Protein AF-A0A928Z0F0-F1 (afdb_monomer_lite)

Sequence (118 aa):
ILERRQQKDSLDQELSTLRRELEPDAETEAYSEWKIFLSQLQQPEFEALNAIAHQSNPNATLKQIAEANLTMPELLIDSINEHAIETLGDFVIDPTPGKAPSIAPEYLEAVKQLLEQS

pLDDT: mean 81.84, std 12.36, range [52.47, 93.81]

Radius of gyration: 21.51 Å; chains: 1; bounding box: 60×24×55 Å

Structure (mmCIF, N/CA/C/O backbone):
data_AF-A0A928Z0F0-F1
#
_entry.id   AF-A0A928Z0F0-F1
#
loop_
_atom_site.group_PDB
_atom_site.id
_atom_site.type_symbol
_atom_site.label_atom_id
_atom_site.label_alt_id
_atom_site.label_comp_id
_atom_site.label_asym_id
_atom_site.label_entity_id
_atom_site.label_seq_id
_atom_site.pdbx_PDB_ins_code
_atom_site.Cartn_x
_atom_site.Cartn_y
_atom_site.Cartn_z
_atom_site.occupancy
_atom_site.B_iso_or_equiv
_atom_site.auth_seq_id
_atom_site.auth_comp_id
_atom_site.auth_asym_id
_atom_site.auth_atom_id
_atom_site.pdbx_PDB_model_num
ATOM 1 N N . ILE A 1 1 ? 42.762 4.513 -43.132 1.00 59.28 1 ILE A N 1
ATOM 2 C CA . ILE A 1 1 ? 42.240 3.323 -42.396 1.00 59.28 1 ILE A CA 1
ATOM 3 C C . ILE A 1 1 ? 42.378 3.504 -40.875 1.00 59.28 1 ILE A C 1
ATOM 5 O O . ILE A 1 1 ? 41.512 3.032 -40.151 1.00 59.28 1 ILE A O 1
ATOM 9 N N . LEU A 1 2 ? 43.408 4.218 -40.391 1.00 56.31 2 LEU A N 1
ATOM 10 C CA . LEU A 1 2 ? 43.685 4.420 -38.961 1.00 56.31 2 LEU A CA 1
ATOM 11 C C . LEU A 1 2 ? 42.762 5.457 -38.277 1.00 56.31 2 LEU A C 1
ATOM 13 O O . LEU A 1 2 ? 42.211 5.159 -37.224 1.00 56.31 2 LEU A O 1
ATOM 17 N N . GLU A 1 3 ? 42.482 6.599 -38.920 1.00 60.09 3 GLU A N 1
ATOM 18 C CA . GLU A 1 3 ? 41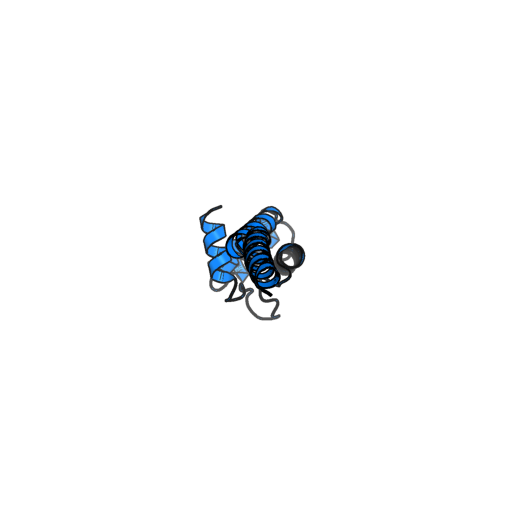.603 7.658 -38.367 1.00 60.09 3 GLU A CA 1
ATOM 19 C C . GLU A 1 3 ? 40.170 7.188 -38.072 1.00 60.09 3 GLU A C 1
ATOM 21 O O . GLU A 1 3 ? 39.615 7.508 -37.026 1.00 60.09 3 GLU A O 1
ATOM 26 N N . ARG A 1 4 ? 39.580 6.344 -38.933 1.00 60.38 4 ARG A N 1
ATOM 27 C CA . ARG A 1 4 ? 38.219 5.816 -38.709 1.00 60.38 4 ARG A CA 1
ATOM 28 C C . ARG A 1 4 ? 38.114 4.894 -37.488 1.00 60.38 4 ARG A C 1
ATOM 30 O O . ARG A 1 4 ? 37.015 4.722 -36.975 1.00 60.38 4 ARG A O 1
ATOM 37 N N . ARG A 1 5 ? 39.218 4.278 -37.035 1.00 60.12 5 ARG A N 1
ATOM 38 C CA . ARG A 1 5 ? 39.211 3.464 -35.805 1.00 60.12 5 ARG A CA 1
ATOM 39 C C . ARG A 1 5 ? 39.266 4.337 -34.558 1.00 60.12 5 ARG A C 1
ATOM 41 O O . ARG A 1 5 ? 38.509 4.072 -33.639 1.00 60.12 5 ARG A O 1
ATOM 48 N N . GLN A 1 6 ? 40.099 5.380 -34.558 1.00 62.62 6 GLN A N 1
ATOM 49 C CA . GLN A 1 6 ? 40.188 6.314 -33.430 1.00 62.62 6 GLN A CA 1
ATOM 50 C C . GLN A 1 6 ? 38.876 7.070 -33.214 1.00 62.62 6 GLN A C 1
ATOM 52 O O . GLN A 1 6 ? 38.433 7.220 -32.083 1.00 62.62 6 GLN A O 1
ATOM 57 N N . GLN A 1 7 ? 38.208 7.469 -34.299 1.00 65.38 7 GLN A N 1
ATOM 58 C CA . GLN A 1 7 ? 36.912 8.137 -34.198 1.00 65.38 7 GLN A CA 1
ATOM 59 C C . GLN A 1 7 ? 35.815 7.223 -33.637 1.00 65.38 7 GLN A C 1
ATOM 61 O O . GLN A 1 7 ? 34.954 7.686 -32.898 1.00 65.38 7 GLN A O 1
ATOM 66 N N . LYS A 1 8 ? 35.849 5.928 -33.976 1.00 65.25 8 LYS A N 1
ATOM 67 C CA . LYS A 1 8 ? 34.884 4.943 -33.474 1.00 65.25 8 LYS A CA 1
ATOM 68 C C . LYS A 1 8 ? 35.073 4.676 -31.978 1.00 65.25 8 LYS A C 1
ATOM 70 O O . LYS A 1 8 ? 34.081 4.538 -31.282 1.00 65.25 8 LYS A O 1
ATOM 75 N N . ASP A 1 9 ? 36.319 4.640 -31.512 1.00 68.19 9 ASP A N 1
ATOM 76 C CA . ASP A 1 9 ? 36.675 4.445 -30.099 1.00 68.19 9 ASP A CA 1
ATOM 77 C C . ASP A 1 9 ? 36.231 5.640 -29.234 1.00 68.19 9 ASP A C 1
ATOM 79 O O . ASP A 1 9 ? 35.586 5.466 -28.205 1.00 68.19 9 ASP A O 1
ATOM 83 N N . SER A 1 10 ? 36.449 6.868 -29.727 1.00 74.44 10 SER A N 1
ATOM 84 C CA . SER A 1 10 ? 35.955 8.092 -29.078 1.00 74.44 10 SER A CA 1
ATOM 85 C C . SER A 1 10 ? 34.429 8.141 -28.996 1.00 74.44 10 SER A C 1
ATOM 87 O O . SER A 1 10 ? 33.887 8.493 -27.952 1.00 74.44 10 SER A O 1
ATOM 89 N N . LEU A 1 11 ? 33.735 7.768 -30.078 1.00 71.56 11 LEU A N 1
ATOM 90 C CA . LEU A 1 11 ? 32.271 7.770 -30.096 1.00 71.56 11 LEU A CA 1
ATOM 91 C C . LEU A 1 11 ? 31.690 6.722 -29.143 1.00 71.56 11 LEU A C 1
ATOM 93 O O . LEU A 1 11 ? 30.676 6.981 -28.508 1.00 71.56 11 LEU A O 1
ATOM 97 N N . ASP A 1 12 ? 32.320 5.550 -29.057 1.00 73.94 12 ASP A N 1
ATOM 98 C CA . ASP A 1 12 ? 31.916 4.467 -28.156 1.00 73.94 12 ASP A CA 1
ATOM 99 C C . ASP A 1 12 ? 32.070 4.886 -26.686 1.00 73.94 12 ASP A C 1
ATOM 101 O O . ASP A 1 12 ? 31.184 4.646 -25.863 1.00 73.94 12 ASP A O 1
ATOM 105 N N . GLN A 1 13 ? 33.141 5.618 -26.372 1.00 70.88 13 GLN A N 1
ATOM 106 C CA . GLN A 1 13 ? 33.377 6.164 -25.040 1.00 70.88 13 GLN A CA 1
ATOM 107 C C . GLN A 1 13 ? 32.404 7.305 -24.684 1.00 70.88 13 GLN A C 1
ATOM 109 O O . GLN A 1 13 ? 31.901 7.349 -23.558 1.00 70.88 13 GLN A O 1
ATOM 114 N N . GLU A 1 14 ? 32.084 8.193 -25.631 1.00 75.88 14 GLU A N 1
ATOM 115 C CA . GLU A 1 14 ? 31.041 9.218 -25.453 1.00 75.88 14 GLU A CA 1
ATOM 116 C C . GLU A 1 14 ? 29.654 8.588 -25.275 1.00 75.88 14 GLU A C 1
ATOM 118 O O . GLU A 1 14 ? 28.951 8.939 -24.332 1.00 75.88 14 GLU A O 1
ATOM 123 N N . LEU A 1 15 ? 29.286 7.595 -26.094 1.00 71.69 15 LEU A N 1
ATOM 124 C CA . LEU A 1 15 ? 28.030 6.841 -25.961 1.00 71.69 15 LEU A CA 1
ATOM 125 C C . LEU A 1 15 ? 27.925 6.117 -24.616 1.00 71.69 15 LEU A C 1
ATOM 127 O O . LEU A 1 15 ? 26.854 6.101 -24.014 1.00 71.69 15 LEU A O 1
ATOM 131 N N . SER A 1 16 ? 29.026 5.545 -24.128 1.00 67.94 16 SER A N 1
ATOM 132 C CA . SER A 1 16 ? 29.082 4.869 -22.826 1.00 67.94 16 SER A CA 1
ATOM 133 C C . SER A 1 16 ? 28.902 5.838 -21.657 1.00 67.94 16 SER A C 1
ATOM 135 O O . SER A 1 16 ? 28.267 5.496 -20.659 1.00 67.94 16 SER A O 1
ATOM 137 N N . THR A 1 17 ? 29.451 7.047 -21.782 1.00 70.69 17 THR A N 1
ATOM 138 C CA . THR A 1 17 ? 29.328 8.106 -20.770 1.00 70.69 17 THR A CA 1
ATOM 139 C C . THR A 1 17 ? 27.913 8.676 -20.766 1.00 70.69 17 THR A C 1
ATOM 141 O O . THR A 1 17 ? 27.287 8.741 -19.713 1.00 70.69 17 THR A O 1
ATOM 144 N N . LEU A 1 18 ? 27.359 8.956 -21.949 1.00 65.62 18 LEU A N 1
ATOM 145 C CA . LEU A 1 18 ? 25.996 9.460 -22.097 1.00 65.62 18 LEU A CA 1
ATOM 146 C C . LEU A 1 18 ? 24.958 8.441 -21.617 1.00 65.62 18 LEU A C 1
ATOM 148 O O . LEU A 1 18 ? 23.987 8.812 -20.971 1.00 65.62 18 LEU A O 1
ATOM 152 N N . ARG A 1 19 ? 25.180 7.146 -21.876 1.00 63.50 19 ARG A N 1
ATOM 153 C CA . ARG A 1 19 ? 24.324 6.072 -21.358 1.00 63.50 19 ARG A CA 1
ATOM 154 C C . ARG A 1 19 ? 24.306 6.055 -19.828 1.00 63.50 19 ARG A C 1
ATOM 156 O O . ARG A 1 19 ? 23.240 5.949 -19.244 1.00 63.50 19 ARG A O 1
ATOM 163 N N . ARG A 1 20 ? 25.466 6.236 -19.192 1.00 58.88 20 ARG A N 1
ATOM 164 C CA . ARG A 1 20 ? 25.588 6.317 -17.729 1.00 58.88 20 ARG A CA 1
ATOM 165 C C . ARG A 1 20 ? 24.970 7.591 -17.139 1.00 58.88 20 ARG A C 1
ATOM 167 O O . ARG A 1 20 ? 24.540 7.562 -15.998 1.00 58.88 20 ARG A O 1
ATOM 174 N N . GLU A 1 21 ? 24.945 8.697 -17.880 1.00 60.56 21 GLU A N 1
ATOM 175 C CA . GLU A 1 21 ? 24.283 9.942 -17.451 1.00 60.56 21 GLU A CA 1
ATOM 176 C C . GLU A 1 21 ? 22.757 9.919 -17.649 1.00 60.56 21 GLU A C 1
ATOM 178 O O . GLU A 1 21 ? 22.050 10.679 -16.993 1.00 60.56 21 GLU A O 1
ATOM 183 N N . LEU A 1 22 ? 22.248 9.068 -18.546 1.00 58.84 22 LEU A N 1
ATOM 184 C CA . LEU A 1 22 ? 20.823 8.960 -18.886 1.00 58.84 22 LEU A CA 1
ATOM 185 C C . LEU A 1 22 ? 20.091 7.822 -18.168 1.00 58.84 22 LEU A C 1
ATOM 187 O O . LEU A 1 22 ? 18.871 7.746 -18.276 1.00 58.84 22 LEU A O 1
ATOM 191 N N . GLU A 1 23 ? 20.813 6.944 -17.477 1.00 55.34 23 GLU A N 1
ATOM 192 C CA . GLU A 1 23 ? 20.254 5.943 -16.573 1.00 55.34 23 GLU A CA 1
ATOM 193 C C . GLU A 1 23 ? 20.472 6.477 -15.152 1.00 55.34 23 GLU A C 1
ATOM 195 O O . GLU A 1 23 ? 21.556 6.280 -14.593 1.00 55.34 23 GLU A O 1
ATOM 200 N N . PRO A 1 24 ? 19.505 7.208 -14.558 1.00 52.47 24 PRO A N 1
ATOM 201 C CA . PRO A 1 24 ? 19.520 7.380 -13.120 1.00 52.47 24 PRO A CA 1
ATOM 202 C C . PRO A 1 24 ? 19.600 5.987 -12.501 1.00 52.47 24 PRO A C 1
ATOM 204 O O . PRO A 1 24 ? 19.092 5.008 -13.048 1.00 52.47 24 PRO A O 1
ATOM 207 N N . ASP A 1 25 ? 20.300 5.889 -11.380 1.00 55.03 25 ASP A N 1
ATOM 208 C CA . ASP A 1 25 ? 20.343 4.671 -10.590 1.00 55.03 25 ASP A CA 1
ATOM 209 C C . ASP A 1 25 ? 18.883 4.236 -10.365 1.00 55.03 25 ASP A C 1
ATOM 211 O O . ASP A 1 25 ? 18.137 4.943 -9.686 1.00 55.03 25 ASP A O 1
ATOM 215 N N . ALA A 1 26 ? 18.434 3.152 -11.008 1.00 57.41 26 ALA A N 1
ATOM 216 C CA . ALA A 1 26 ? 17.020 2.755 -11.007 1.00 57.41 26 ALA A CA 1
ATOM 217 C C . ALA A 1 26 ? 16.489 2.566 -9.571 1.00 57.41 26 ALA A C 1
ATOM 219 O O . ALA A 1 26 ? 15.304 2.725 -9.291 1.00 57.41 26 ALA A O 1
ATOM 220 N N . GLU A 1 27 ? 17.402 2.293 -8.638 1.00 57.00 27 GLU A N 1
ATOM 221 C CA . GLU A 1 27 ? 17.173 2.216 -7.198 1.00 57.00 27 GLU A CA 1
ATOM 222 C C . GLU A 1 27 ? 16.810 3.586 -6.583 1.00 57.00 27 GLU A C 1
ATOM 224 O O . GLU A 1 27 ? 15.957 3.674 -5.699 1.00 57.00 27 GLU A O 1
ATOM 229 N N . THR A 1 28 ? 17.412 4.675 -7.073 1.00 61.28 28 THR A N 1
ATOM 230 C CA . THR A 1 28 ? 17.121 6.058 -6.652 1.00 61.28 28 THR A CA 1
ATOM 231 C C . THR A 1 28 ? 15.794 6.567 -7.220 1.00 61.28 28 THR A C 1
ATOM 233 O O . THR A 1 28 ? 15.068 7.279 -6.518 1.00 61.28 28 THR A O 1
ATOM 236 N N . GLU A 1 29 ? 15.454 6.204 -8.460 1.00 62.00 29 GLU A N 1
ATOM 237 C CA . GLU A 1 29 ? 14.148 6.530 -9.055 1.00 62.00 29 GLU A CA 1
ATOM 238 C C . GLU A 1 29 ? 13.017 5.809 -8.327 1.00 62.00 29 GLU A C 1
ATOM 240 O O . GLU A 1 29 ? 12.135 6.487 -7.799 1.00 62.00 29 GLU A O 1
ATOM 245 N N . ALA A 1 30 ? 13.125 4.489 -8.146 1.00 65.44 30 ALA A N 1
ATOM 246 C CA . ALA A 1 30 ? 12.133 3.708 -7.411 1.00 65.44 30 ALA A CA 1
ATOM 247 C C . ALA A 1 30 ? 11.893 4.288 -6.010 1.00 65.44 30 ALA A C 1
ATOM 249 O O . ALA A 1 30 ? 10.759 4.542 -5.606 1.00 65.44 30 ALA A O 1
ATOM 250 N N . TYR A 1 31 ? 12.962 4.586 -5.265 1.00 76.00 31 TYR A N 1
ATOM 251 C CA . TYR A 1 31 ? 12.843 5.190 -3.937 1.00 76.00 31 TYR A CA 1
ATOM 252 C C . TYR A 1 31 ? 12.168 6.576 -3.954 1.00 76.00 31 TYR A C 1
ATOM 254 O O . TYR A 1 31 ? 11.482 6.952 -2.998 1.00 76.00 31 TYR A O 1
ATOM 262 N N . SER A 1 32 ? 12.338 7.338 -5.035 1.00 80.31 32 SER A N 1
ATOM 263 C CA . SER A 1 32 ? 11.678 8.633 -5.219 1.00 80.31 32 SER A CA 1
ATOM 264 C C . SER A 1 32 ? 10.184 8.468 -5.505 1.00 80.31 32 SER A C 1
ATOM 266 O O . SER A 1 32 ? 9.376 9.162 -4.887 1.00 80.31 32 SER A O 1
ATOM 268 N N . GLU A 1 33 ? 9.805 7.521 -6.363 1.00 86.56 33 GLU A N 1
ATOM 269 C CA . GLU A 1 33 ? 8.405 7.206 -6.686 1.00 86.56 33 GLU A CA 1
ATOM 270 C C . GLU A 1 33 ? 7.638 6.743 -5.441 1.00 86.56 33 GLU A C 1
ATOM 272 O O . GLU A 1 33 ? 6.560 7.255 -5.137 1.00 86.56 33 GLU A O 1
ATOM 277 N N . TRP A 1 34 ? 8.250 5.878 -4.633 1.00 87.50 34 TRP A N 1
ATOM 278 C CA . TRP A 1 34 ? 7.699 5.427 -3.356 1.00 87.50 34 TRP A CA 1
ATOM 279 C C . TRP A 1 34 ? 7.465 6.555 -2.340 1.00 87.50 34 TRP A C 1
ATOM 281 O O . TRP A 1 34 ? 6.473 6.551 -1.607 1.00 87.50 34 TRP A O 1
ATOM 291 N N . LYS A 1 35 ? 8.362 7.544 -2.281 1.00 87.38 35 LYS A N 1
ATOM 292 C CA . LYS A 1 35 ? 8.165 8.727 -1.428 1.00 87.38 35 LYS A CA 1
ATOM 293 C C . LYS A 1 35 ? 7.029 9.609 -1.921 1.00 87.38 35 LYS A C 1
ATOM 295 O O . LYS A 1 35 ? 6.289 10.160 -1.103 1.00 87.38 35 LYS A O 1
ATOM 300 N N . ILE A 1 36 ? 6.904 9.758 -3.238 1.00 88.94 36 ILE A N 1
ATOM 301 C CA . ILE A 1 36 ? 5.810 10.510 -3.854 1.00 88.94 36 ILE A CA 1
ATOM 302 C C . ILE A 1 36 ? 4.485 9.813 -3.540 1.00 88.94 36 ILE A C 1
ATOM 304 O O . ILE A 1 36 ? 3.575 10.478 -3.053 1.00 88.94 36 ILE A O 1
ATOM 308 N N . PHE A 1 37 ? 4.416 8.492 -3.714 1.00 91.25 37 PHE A N 1
ATOM 309 C CA . PHE A 1 37 ? 3.272 7.662 -3.340 1.00 91.25 37 PHE A CA 1
ATOM 310 C C . PHE A 1 37 ? 2.832 7.905 -1.890 1.00 91.25 37 PHE A C 1
ATOM 312 O O . PHE A 1 37 ? 1.699 8.319 -1.652 1.00 91.25 37 PHE A O 1
ATOM 319 N N . LEU A 1 38 ? 3.739 7.751 -0.917 1.00 89.06 38 LEU A N 1
ATOM 320 C CA . LEU A 1 38 ? 3.411 7.970 0.498 1.00 89.06 38 LEU A CA 1
ATOM 321 C C . LEU A 1 38 ? 2.971 9.405 0.803 1.00 89.06 38 LEU A C 1
ATOM 323 O O . LEU A 1 38 ? 2.167 9.613 1.706 1.00 89.06 38 LEU A O 1
ATOM 327 N N . SER A 1 39 ? 3.478 10.387 0.056 1.00 88.50 39 SER A N 1
ATOM 328 C CA . SER A 1 39 ? 3.099 11.794 0.224 1.00 88.50 39 SER A CA 1
ATOM 329 C C . SER A 1 39 ? 1.704 12.114 -0.326 1.00 88.50 39 SER A C 1
ATOM 331 O O . SER A 1 39 ? 1.142 13.148 0.037 1.00 88.50 39 SER A O 1
ATOM 333 N N . GLN A 1 40 ? 1.153 11.274 -1.209 1.00 90.56 40 GLN A N 1
ATOM 334 C CA . GLN A 1 40 ? -0.216 11.422 -1.716 1.00 90.56 40 GLN A CA 1
ATOM 335 C C . GLN A 1 40 ? -1.252 10.836 -0.755 1.00 90.56 40 GLN A C 1
ATOM 337 O O . GLN A 1 40 ? -2.364 11.364 -0.663 1.00 90.56 40 GLN A O 1
ATOM 342 N N . LEU A 1 41 ? -0.866 9.802 0.000 1.00 90.56 41 LEU A N 1
ATOM 343 C CA . LEU A 1 41 ? -1.744 9.156 0.966 1.00 90.56 41 LEU A CA 1
ATOM 344 C C . LEU A 1 41 ? -2.167 10.130 2.068 1.00 90.56 41 LEU A C 1
ATOM 346 O O . LEU A 1 41 ? -1.354 10.766 2.744 1.00 90.56 41 LEU A O 1
ATOM 350 N N . GLN A 1 42 ? -3.470 10.201 2.287 1.00 90.69 42 GLN A N 1
ATOM 351 C CA . GLN A 1 42 ? -4.062 10.875 3.425 1.00 90.69 42 GLN A CA 1
ATOM 352 C C . GLN A 1 42 ? -3.804 10.074 4.704 1.00 90.69 42 GLN A C 1
ATOM 354 O O . GLN A 1 42 ? -3.546 8.870 4.684 1.00 90.69 42 GLN A O 1
ATOM 359 N N . GLN A 1 43 ? -3.942 10.733 5.854 1.00 90.19 43 GLN A N 1
ATOM 360 C CA . GLN A 1 43 ? -3.741 10.108 7.163 1.00 90.19 43 GLN A CA 1
ATOM 361 C C . GLN A 1 43 ? -4.434 8.734 7.334 1.00 90.19 43 GLN A C 1
ATOM 363 O O . GLN A 1 43 ? -3.737 7.784 7.692 1.00 90.19 43 GLN A O 1
ATOM 368 N N . PRO A 1 44 ? -5.739 8.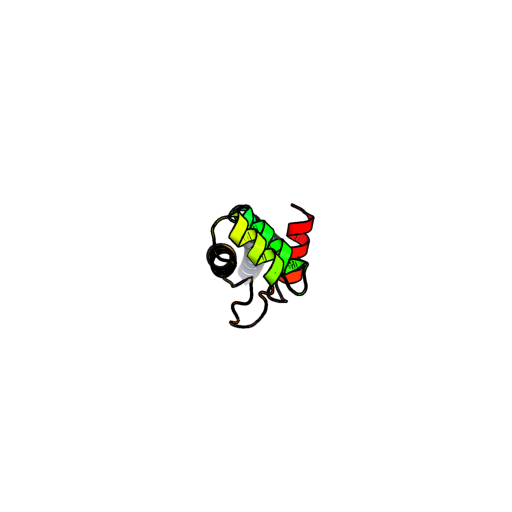559 7.028 1.00 91.62 44 PRO A N 1
ATOM 369 C CA . PRO A 1 44 ? -6.385 7.253 7.175 1.00 91.62 44 PRO A CA 1
ATOM 370 C C . PRO A 1 44 ? -5.859 6.182 6.209 1.00 91.62 44 PRO A C 1
ATOM 372 O O . PRO A 1 44 ? -5.857 4.999 6.547 1.00 91.62 44 PRO A O 1
ATOM 375 N N . GLU A 1 45 ? -5.398 6.571 5.022 1.00 92.31 45 GLU A N 1
ATOM 376 C CA . GLU A 1 45 ? -4.827 5.660 4.023 1.00 92.31 45 GLU A CA 1
ATOM 377 C C . GLU A 1 45 ? -3.428 5.209 4.445 1.00 92.31 45 GLU A C 1
ATOM 379 O O . GLU A 1 45 ? -3.095 4.028 4.358 1.00 92.31 45 GLU A O 1
ATOM 384 N N . PHE A 1 46 ? -2.634 6.124 5.001 1.00 91.50 46 PHE A N 1
ATOM 385 C CA . PHE A 1 46 ? -1.336 5.801 5.579 1.00 91.50 46 PHE A CA 1
ATOM 386 C C . PHE A 1 46 ? -1.468 4.849 6.777 1.00 91.50 46 PHE A C 1
ATOM 388 O O . PHE A 1 46 ? -0.758 3.845 6.861 1.00 91.50 46 PHE A O 1
ATOM 395 N N . GLU A 1 47 ? -2.409 5.110 7.692 1.00 92.19 47 GLU A N 1
ATOM 396 C CA . GLU A 1 47 ? -2.692 4.216 8.823 1.00 92.19 47 GLU A CA 1
ATOM 397 C C . GLU A 1 47 ? -3.152 2.829 8.350 1.00 92.19 47 GLU A C 1
ATOM 399 O O . GLU A 1 47 ? -2.729 1.807 8.903 1.00 92.19 47 GLU A O 1
ATOM 404 N N . ALA A 1 48 ? -3.979 2.787 7.303 1.00 92.44 48 ALA A N 1
ATOM 405 C CA . ALA A 1 48 ? -4.422 1.553 6.672 1.00 92.44 48 ALA A CA 1
ATOM 406 C C . ALA A 1 48 ? -3.251 0.769 6.063 1.00 92.44 48 ALA A C 1
ATOM 408 O O . ALA A 1 48 ? -3.078 -0.410 6.383 1.00 92.44 48 ALA A O 1
ATOM 409 N N . LEU A 1 49 ? -2.407 1.419 5.257 1.00 92.12 49 LEU A N 1
ATOM 410 C CA . LEU A 1 49 ? -1.216 0.810 4.662 1.00 92.12 49 LEU A CA 1
ATOM 411 C C . LEU A 1 49 ? -0.276 0.260 5.742 1.00 92.12 49 LEU A C 1
ATOM 413 O O . LEU A 1 49 ? 0.185 -0.880 5.651 1.00 92.12 49 LEU A O 1
ATOM 417 N N . ASN A 1 50 ? -0.052 1.031 6.807 1.00 91.75 50 ASN A N 1
ATOM 418 C CA . ASN A 1 50 ? 0.789 0.623 7.924 1.00 91.75 50 ASN A CA 1
ATOM 419 C C . ASN A 1 50 ? 0.232 -0.609 8.657 1.00 91.75 50 ASN A C 1
ATOM 421 O O . ASN A 1 50 ? 0.981 -1.534 8.993 1.00 91.75 50 ASN A O 1
ATOM 425 N N . ALA A 1 51 ? -1.087 -0.661 8.867 1.00 92.12 51 ALA A N 1
ATOM 426 C CA . ALA A 1 51 ? -1.747 -1.825 9.448 1.00 92.12 51 ALA A CA 1
ATOM 427 C C . ALA A 1 51 ? -1.588 -3.067 8.559 1.00 92.12 51 ALA A C 1
ATOM 429 O O . ALA A 1 51 ? -1.283 -4.141 9.076 1.00 92.12 51 ALA A O 1
ATOM 430 N N . ILE A 1 52 ? -1.743 -2.927 7.241 1.00 91.62 52 ILE A N 1
ATOM 431 C CA . ILE A 1 52 ? -1.599 -4.033 6.282 1.00 91.62 52 ILE A CA 1
ATOM 432 C C . ILE A 1 52 ? -0.146 -4.534 6.219 1.00 91.62 52 ILE A C 1
ATOM 434 O O . ILE A 1 52 ? 0.081 -5.740 6.128 1.00 91.62 52 ILE A O 1
ATOM 438 N N . ALA A 1 53 ? 0.841 -3.641 6.317 1.00 90.69 53 ALA A N 1
ATOM 439 C CA . ALA A 1 53 ? 2.257 -4.012 6.291 1.00 90.69 53 ALA A CA 1
ATOM 440 C C . ALA A 1 53 ? 2.695 -4.826 7.521 1.00 90.69 53 ALA A C 1
ATOM 442 O O . ALA A 1 53 ? 3.530 -5.731 7.410 1.00 90.69 53 ALA A O 1
ATOM 443 N N . HIS A 1 54 ? 2.150 -4.511 8.699 1.00 88.69 54 HIS A N 1
ATOM 444 C CA . HIS A 1 54 ? 2.620 -5.070 9.972 1.00 88.69 54 HIS A CA 1
ATOM 445 C C . HIS A 1 54 ? 1.718 -6.158 10.553 1.00 88.69 54 HIS A C 1
ATOM 447 O O . HIS A 1 54 ? 2.207 -7.035 11.269 1.00 88.69 54 HIS A O 1
ATOM 453 N N . GLN A 1 55 ? 0.415 -6.122 10.276 1.00 87.06 55 GLN A N 1
ATOM 454 C CA . GLN A 1 55 ? -0.533 -7.072 10.845 1.00 87.06 55 GLN A CA 1
ATOM 455 C C . GLN A 1 55 ? -0.821 -8.215 9.879 1.00 87.06 55 GLN A C 1
ATOM 457 O O . GLN A 1 55 ? -1.101 -8.010 8.705 1.00 87.06 55 GLN A O 1
ATOM 462 N N . SER A 1 56 ? -0.869 -9.442 10.400 1.00 80.25 56 SER A N 1
ATOM 463 C CA . SER A 1 56 ? -1.297 -10.603 9.609 1.00 80.25 56 SER A CA 1
ATOM 464 C C . SER A 1 56 ? -2.788 -10.573 9.247 1.00 80.25 56 SER A C 1
ATOM 466 O O . SER A 1 56 ? -3.201 -11.271 8.327 1.00 80.25 56 SER A O 1
ATOM 468 N N . ASN A 1 57 ? -3.610 -9.810 9.980 1.00 85.94 57 ASN A N 1
ATOM 469 C CA . ASN A 1 57 ? -5.038 -9.651 9.700 1.00 85.94 57 ASN A CA 1
ATOM 470 C C . ASN A 1 57 ? -5.499 -8.200 9.946 1.00 85.94 57 ASN A C 1
ATOM 472 O O . ASN A 1 57 ? -6.084 -7.910 10.993 1.00 85.94 57 ASN A O 1
ATOM 476 N N . PRO A 1 58 ? -5.269 -7.290 8.987 1.00 89.88 58 PRO A N 1
ATOM 477 C CA . PRO A 1 58 ? -5.552 -5.861 9.143 1.00 89.88 58 PRO A CA 1
ATOM 478 C C . PRO A 1 58 ? -7.049 -5.515 9.115 1.00 89.88 58 PRO A C 1
ATOM 480 O O . PRO A 1 58 ? -7.414 -4.395 9.451 1.00 89.88 58 PRO A O 1
ATOM 483 N N . ASN A 1 59 ? -7.937 -6.457 8.767 1.00 89.56 59 ASN A N 1
ATOM 484 C CA . ASN A 1 59 ? -9.379 -6.222 8.602 1.00 89.56 59 ASN A CA 1
ATOM 485 C C . ASN A 1 59 ? -10.043 -5.504 9.787 1.00 89.56 59 ASN A C 1
ATOM 487 O O . ASN A 1 59 ? -10.861 -4.608 9.587 1.00 89.56 59 ASN A O 1
ATOM 491 N N . ALA A 1 60 ? -9.706 -5.891 11.022 1.00 91.31 60 ALA A N 1
ATOM 492 C CA . ALA A 1 60 ? -10.283 -5.263 12.208 1.00 91.31 60 ALA A CA 1
ATOM 493 C C . ALA A 1 60 ? -9.833 -3.799 12.338 1.00 91.31 60 ALA A C 1
ATOM 495 O O . ALA A 1 60 ? -10.665 -2.919 12.541 1.00 91.31 60 ALA A O 1
ATOM 496 N N . THR A 1 61 ? -8.537 -3.535 12.163 1.00 92.75 61 THR A N 1
ATOM 497 C CA . THR A 1 61 ? -7.971 -2.183 12.229 1.00 92.75 61 THR A CA 1
ATOM 498 C C . THR A 1 61 ? -8.457 -1.307 11.080 1.00 92.75 61 THR A C 1
ATOM 500 O O . THR A 1 61 ? -8.887 -0.187 11.328 1.00 92.75 61 THR A O 1
ATOM 503 N N . LEU A 1 62 ? -8.485 -1.822 9.848 1.00 91.75 62 LEU A N 1
ATOM 504 C CA . LEU A 1 62 ? -9.014 -1.107 8.682 1.00 91.75 62 LEU A CA 1
ATOM 505 C C . LEU A 1 62 ? -10.465 -0.698 8.885 1.00 91.75 62 LEU A C 1
ATOM 507 O O . LEU A 1 62 ? -10.835 0.432 8.581 1.00 91.75 62 LEU A O 1
ATOM 511 N N . LYS A 1 63 ? -11.278 -1.593 9.454 1.00 92.50 63 LYS A N 1
ATOM 512 C CA . LYS A 1 63 ? -12.659 -1.273 9.797 1.00 92.50 63 LYS A CA 1
ATOM 513 C C . LYS A 1 63 ? -12.727 -0.123 10.808 1.00 92.50 63 LYS A C 1
ATOM 515 O O . LYS A 1 63 ? -13.489 0.809 10.592 1.00 92.50 63 LYS A O 1
ATOM 520 N N . GLN A 1 64 ? -11.905 -0.147 11.859 1.00 93.81 64 GLN A N 1
ATOM 521 C CA . GLN A 1 64 ? -11.879 0.935 12.850 1.00 93.81 64 GLN A CA 1
ATOM 522 C C . GLN A 1 64 ? -11.425 2.275 12.259 1.00 93.81 64 GLN A C 1
ATOM 524 O O . GLN A 1 64 ? -12.039 3.298 12.554 1.00 93.81 64 GLN A O 1
ATOM 529 N N . ILE A 1 65 ? -10.383 2.275 11.420 1.00 92.88 65 ILE A N 1
ATOM 530 C CA . ILE A 1 65 ? -9.895 3.480 10.732 1.00 92.88 65 ILE A CA 1
ATOM 531 C C . ILE A 1 65 ? -10.991 4.030 9.817 1.00 92.88 65 ILE A C 1
ATOM 533 O O . ILE A 1 65 ? -11.276 5.227 9.840 1.00 92.88 65 ILE A O 1
ATOM 537 N N . ALA A 1 66 ? -11.648 3.154 9.057 1.00 92.19 66 ALA A N 1
ATOM 538 C CA . ALA A 1 66 ? -12.732 3.534 8.167 1.00 92.19 66 ALA A CA 1
ATOM 539 C C . ALA A 1 66 ? -13.918 4.140 8.933 1.00 92.19 66 ALA A C 1
ATOM 541 O O . ALA A 1 66 ? -14.380 5.227 8.590 1.00 92.19 66 ALA A O 1
ATOM 542 N N . GLU A 1 67 ? -14.358 3.497 10.020 1.00 93.50 67 GLU A N 1
ATOM 543 C CA . GLU A 1 67 ? -15.438 3.999 10.878 1.00 93.50 67 GLU A CA 1
ATOM 544 C C . GLU A 1 67 ? -15.091 5.359 11.507 1.00 93.50 67 GLU A C 1
ATOM 546 O O . GLU A 1 67 ? -15.938 6.252 11.540 1.00 93.50 67 GLU A O 1
ATOM 551 N N . ALA A 1 68 ? -13.844 5.551 11.953 1.00 93.38 68 ALA A N 1
ATOM 552 C CA . ALA A 1 68 ? -13.379 6.818 12.521 1.00 93.38 68 ALA A CA 1
ATOM 553 C C . ALA A 1 68 ? -13.356 7.965 11.496 1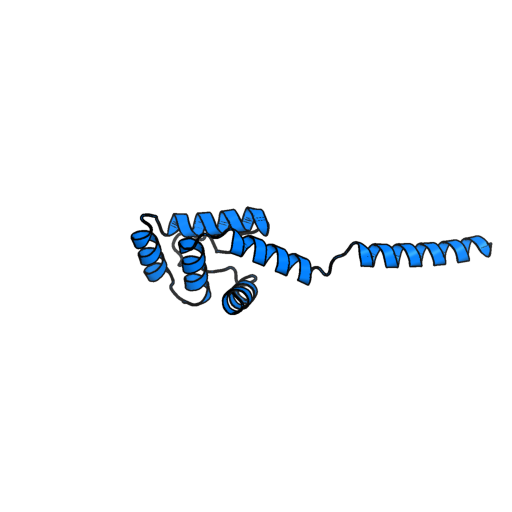.00 93.38 68 ALA A C 1
ATOM 555 O O . ALA A 1 68 ? -13.569 9.120 11.863 1.00 93.38 68 ALA A O 1
ATOM 556 N N . ASN A 1 69 ? -13.139 7.643 10.219 1.00 91.12 69 ASN A N 1
ATOM 557 C CA . ASN A 1 69 ? -13.062 8.605 9.119 1.00 91.12 69 ASN A CA 1
ATOM 558 C C . ASN A 1 69 ? -14.348 8.662 8.274 1.00 91.12 69 ASN A C 1
ATOM 560 O O . ASN A 1 69 ? -14.352 9.275 7.210 1.00 91.12 69 ASN A O 1
ATOM 564 N N . LEU A 1 70 ? -15.443 8.045 8.746 1.00 91.12 70 LEU A N 1
ATOM 565 C CA . LEU A 1 70 ? -16.736 7.974 8.048 1.00 91.12 70 LEU A CA 1
ATOM 566 C C . LEU A 1 70 ? -16.620 7.449 6.603 1.00 91.12 70 LEU A C 1
ATOM 568 O O . LEU A 1 70 ? -17.353 7.878 5.712 1.00 91.12 70 LEU A O 1
ATOM 572 N N . THR A 1 71 ? -15.698 6.514 6.382 1.00 92.06 71 THR A N 1
ATOM 573 C CA . THR A 1 71 ? -15.427 5.878 5.089 1.00 92.06 71 THR A CA 1
ATOM 574 C C . THR A 1 71 ? -15.605 4.359 5.185 1.00 92.06 71 THR A C 1
ATOM 576 O O . THR A 1 71 ? -16.087 3.830 6.189 1.00 92.06 71 THR A O 1
ATOM 579 N N . MET A 1 72 ? -15.255 3.642 4.121 1.00 89.88 72 MET A N 1
ATOM 580 C CA . MET A 1 72 ? -15.302 2.185 4.047 1.00 89.88 72 MET A CA 1
ATOM 581 C C . MET A 1 72 ? -13.886 1.615 3.922 1.00 89.88 72 MET A C 1
ATOM 583 O O . MET A 1 72 ? -13.043 2.223 3.265 1.00 89.88 72 MET A O 1
ATOM 587 N N . PRO A 1 73 ? -13.608 0.440 4.517 1.00 89.12 73 PRO A N 1
ATOM 588 C CA . PRO A 1 73 ? -12.288 -0.177 4.425 1.00 89.12 73 PRO A CA 1
ATOM 589 C C . PRO A 1 73 ? -11.908 -0.518 2.978 1.00 89.12 73 PRO A C 1
ATOM 591 O O . PRO A 1 73 ? -10.742 -0.409 2.628 1.00 89.12 73 PRO A O 1
ATOM 594 N N . GLU A 1 74 ? -12.886 -0.872 2.138 1.00 89.62 74 GLU A N 1
ATOM 595 C CA . GLU A 1 74 ? -12.680 -1.102 0.702 1.00 89.62 74 GLU A CA 1
ATOM 596 C C . GLU A 1 74 ? -12.207 0.174 -0.006 1.00 89.62 74 GLU A C 1
ATOM 598 O O . GLU A 1 74 ? -11.201 0.133 -0.699 1.00 89.62 74 GLU A O 1
ATOM 603 N N . LEU A 1 75 ? -12.830 1.328 0.279 1.00 90.44 75 LEU A N 1
ATOM 604 C CA . LEU A 1 75 ? -12.427 2.614 -0.304 1.00 90.44 75 LEU A CA 1
ATOM 605 C C . LEU A 1 75 ? -11.019 3.046 0.112 1.00 90.44 75 LEU A C 1
ATOM 607 O O . LEU A 1 75 ? -10.316 3.638 -0.693 1.00 90.44 75 LEU A O 1
ATOM 611 N N . LEU A 1 76 ? -10.594 2.748 1.346 1.00 91.12 76 LEU A N 1
ATOM 612 C CA . LEU A 1 76 ? -9.217 3.025 1.771 1.00 91.12 76 LEU A CA 1
ATOM 613 C C . LEU A 1 76 ? -8.214 2.240 0.919 1.00 91.12 76 LEU A C 1
ATOM 615 O O . LEU A 1 76 ? -7.197 2.783 0.509 1.00 91.12 76 LEU A O 1
ATOM 619 N N . ILE A 1 77 ? -8.505 0.966 0.653 1.00 91.00 77 ILE A N 1
ATOM 620 C CA . ILE A 1 77 ? -7.646 0.106 -0.166 1.00 91.00 77 ILE A CA 1
ATOM 621 C C . ILE A 1 77 ? -7.671 0.563 -1.626 1.00 91.00 77 ILE A C 1
ATOM 623 O O . ILE A 1 77 ? -6.611 0.643 -2.242 1.00 91.00 77 ILE A O 1
ATOM 627 N N . ASP A 1 78 ?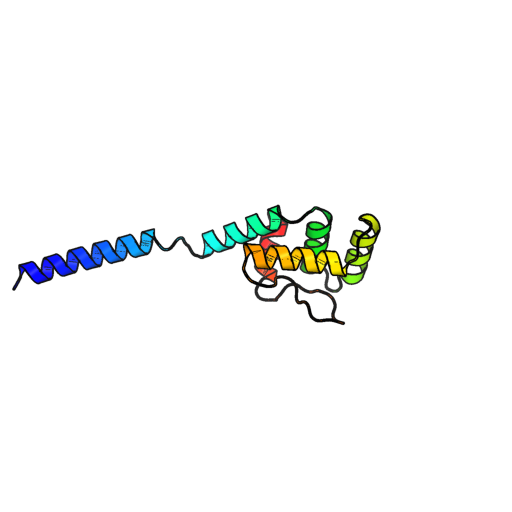 -8.854 0.882 -2.160 1.00 91.50 78 ASP A N 1
ATOM 628 C CA . ASP A 1 78 ? -9.013 1.397 -3.521 1.00 91.50 78 ASP A CA 1
ATOM 629 C C . ASP A 1 78 ? -8.231 2.700 -3.716 1.00 91.50 78 ASP A C 1
ATOM 631 O O . ASP A 1 78 ? -7.450 2.775 -4.659 1.00 91.50 78 ASP A O 1
ATOM 635 N N . SER A 1 79 ? -8.342 3.673 -2.802 1.00 92.56 79 SER A N 1
ATOM 636 C CA . SER A 1 79 ? -7.550 4.911 -2.865 1.00 92.56 79 SER A CA 1
ATOM 637 C C . SER A 1 79 ? -6.047 4.640 -2.840 1.00 92.56 79 SER A C 1
ATOM 639 O O . SER A 1 79 ? -5.298 5.203 -3.634 1.00 92.56 79 SER A O 1
ATOM 641 N N . ILE A 1 80 ? -5.578 3.760 -1.946 1.00 92.88 80 ILE A N 1
ATOM 642 C CA . ILE A 1 80 ? -4.151 3.416 -1.872 1.00 92.88 80 ILE A CA 1
ATOM 643 C C . ILE A 1 80 ? -3.685 2.802 -3.197 1.00 92.88 80 ILE A C 1
ATOM 645 O O . ILE A 1 80 ? -2.624 3.157 -3.702 1.00 92.88 80 ILE A O 1
ATOM 649 N N . ASN A 1 81 ? -4.463 1.886 -3.769 1.00 92.94 81 ASN A N 1
ATOM 650 C CA . ASN A 1 81 ? -4.126 1.263 -5.042 1.00 92.94 81 ASN A CA 1
ATOM 651 C C . ASN A 1 81 ? -4.220 2.239 -6.220 1.00 92.94 81 ASN A C 1
ATOM 653 O O . ASN A 1 81 ? -3.398 2.153 -7.126 1.00 92.94 81 ASN A O 1
ATOM 657 N N . GLU A 1 82 ? -5.163 3.179 -6.206 1.00 93.56 82 GLU A N 1
ATOM 658 C CA . GLU A 1 82 ? -5.258 4.249 -7.202 1.00 93.56 82 GLU A CA 1
ATOM 659 C C . GLU A 1 82 ? -3.990 5.110 -7.181 1.00 93.56 82 GLU A C 1
ATOM 661 O O . GLU A 1 82 ? -3.306 5.211 -8.199 1.00 93.56 82 GLU A O 1
ATOM 666 N N . HIS A 1 83 ? -3.586 5.598 -6.004 1.00 92.69 83 HIS A N 1
ATOM 667 C CA . HIS A 1 83 ? -2.343 6.354 -5.843 1.00 92.69 83 HIS A CA 1
ATOM 668 C C . HIS A 1 83 ? -1.105 5.546 -6.239 1.00 92.69 83 HIS A C 1
ATOM 670 O O . HIS A 1 83 ? -0.173 6.087 -6.837 1.00 92.69 83 HIS A O 1
ATOM 676 N N . ALA A 1 84 ? -1.083 4.247 -5.935 1.00 91.94 84 ALA A N 1
ATOM 677 C CA . ALA A 1 84 ? -0.004 3.360 -6.347 1.00 91.94 84 ALA A CA 1
ATOM 678 C C . ALA A 1 84 ? 0.067 3.218 -7.871 1.00 91.94 84 ALA A C 1
ATOM 680 O O . ALA A 1 84 ? 1.145 3.344 -8.440 1.00 91.94 84 ALA A O 1
ATOM 681 N N . ILE A 1 85 ? -1.063 3.039 -8.554 1.00 91.81 85 ILE A N 1
ATOM 682 C CA . ILE A 1 85 ? -1.099 2.973 -10.019 1.00 91.81 85 ILE A CA 1
ATOM 683 C C . ILE A 1 85 ? -0.660 4.305 -10.635 1.00 91.81 85 ILE A C 1
ATOM 685 O O . ILE A 1 85 ? 0.074 4.311 -11.621 1.00 91.81 85 ILE A O 1
ATOM 689 N N . GLU A 1 86 ? -1.078 5.435 -10.066 1.00 91.06 86 GLU A N 1
ATOM 690 C CA . GLU A 1 86 ? -0.710 6.762 -10.573 1.00 91.06 86 GLU A CA 1
ATOM 691 C C . GLU A 1 86 ? 0.787 7.073 -10.433 1.00 91.06 86 GLU A C 1
ATOM 693 O O . GLU A 1 86 ? 1.332 7.829 -11.239 1.00 91.06 86 GLU A O 1
ATOM 698 N N . THR A 1 87 ? 1.449 6.514 -9.417 1.00 90.06 87 THR A N 1
ATOM 699 C CA . THR A 1 87 ? 2.849 6.828 -9.089 1.00 90.06 87 THR A CA 1
ATOM 700 C C . THR A 1 87 ? 3.823 5.721 -9.464 1.00 90.06 87 THR A C 1
ATOM 702 O O . THR A 1 87 ? 4.817 5.996 -10.121 1.00 90.06 87 THR A O 1
ATOM 705 N N . LEU A 1 88 ? 3.535 4.486 -9.061 1.00 89.31 88 LEU A N 1
ATOM 706 C CA . LEU A 1 88 ? 4.363 3.295 -9.261 1.00 89.31 88 LEU A CA 1
ATOM 707 C C . LEU A 1 88 ? 3.969 2.520 -10.525 1.00 89.31 88 LEU A C 1
ATOM 709 O O . LEU A 1 88 ? 4.722 1.663 -10.983 1.00 89.31 88 LEU A O 1
ATOM 713 N N . GLY A 1 89 ? 2.780 2.781 -11.078 1.00 88.81 89 GLY A N 1
ATOM 714 C CA . GLY A 1 89 ? 2.266 2.061 -12.243 1.00 88.81 89 GLY A CA 1
ATOM 715 C C . GLY A 1 89 ? 1.756 0.649 -11.946 1.00 88.81 89 GLY A C 1
ATOM 716 O O . GLY A 1 89 ? 1.460 -0.076 -12.894 1.00 88.81 89 GLY A O 1
ATOM 717 N N . ASP A 1 90 ? 1.644 0.256 -10.671 1.00 90.44 90 ASP A N 1
ATOM 718 C CA . ASP A 1 90 ? 1.247 -1.095 -10.260 1.00 90.44 90 ASP A CA 1
ATOM 719 C C . ASP A 1 90 ? 0.419 -1.109 -8.958 1.00 90.44 90 ASP A C 1
ATOM 721 O O . ASP A 1 90 ? 0.290 -0.096 -8.265 1.00 90.44 90 ASP A O 1
ATOM 725 N N . PHE A 1 91 ? -0.163 -2.264 -8.624 1.00 89.50 91 PHE A N 1
ATOM 726 C CA . PHE A 1 91 ? -0.965 -2.459 -7.420 1.00 89.50 91 PHE A CA 1
ATOM 727 C C . PHE A 1 91 ? -0.075 -2.820 -6.228 1.00 89.50 91 PHE A C 1
ATOM 729 O O . PHE A 1 91 ? 0.549 -3.879 -6.182 1.00 89.50 91 PHE A O 1
ATOM 736 N N . VAL A 1 92 ? -0.089 -1.984 -5.191 1.00 91.06 92 VAL A N 1
ATOM 737 C CA . VAL A 1 92 ? 0.662 -2.266 -3.957 1.00 91.06 92 VAL A CA 1
ATOM 738 C C . VAL A 1 92 ? -0.075 -3.257 -3.065 1.00 91.06 92 VAL A C 1
ATOM 740 O O . VAL A 1 92 ? 0.553 -4.127 -2.459 1.00 91.06 92 VAL A O 1
ATOM 743 N N . ILE A 1 93 ? -1.400 -3.140 -2.968 1.00 91.00 93 ILE A N 1
ATOM 744 C CA . ILE A 1 93 ? -2.241 -4.024 -2.162 1.00 91.00 93 ILE A CA 1
ATOM 745 C C . ILE A 1 93 ? -2.967 -4.995 -3.086 1.00 91.00 93 ILE A C 1
ATOM 747 O O . ILE A 1 93 ? -3.655 -4.585 -4.018 1.00 91.00 93 ILE A O 1
ATOM 751 N N . ASP A 1 94 ? -2.871 -6.284 -2.770 1.00 87.62 94 ASP A N 1
ATOM 752 C CA . ASP A 1 94 ? -3.556 -7.356 -3.482 1.00 87.62 94 ASP A CA 1
ATOM 753 C C . ASP A 1 94 ? -5.085 -7.144 -3.433 1.00 87.62 94 ASP A C 1
ATOM 755 O O . ASP A 1 94 ? -5.678 -7.224 -2.350 1.00 87.62 94 ASP A O 1
ATOM 759 N N . PRO A 1 95 ? -5.751 -6.900 -4.579 1.00 76.56 95 PRO A N 1
ATOM 760 C CA . PRO A 1 95 ? -7.180 -6.601 -4.625 1.00 76.56 95 PRO A CA 1
ATOM 761 C C . PRO A 1 95 ? -8.046 -7.872 -4.590 1.00 76.56 95 PRO A C 1
ATOM 763 O O . PRO A 1 95 ? -9.199 -7.847 -5.021 1.00 76.56 95 PRO A O 1
ATOM 766 N N . THR A 1 96 ? -7.516 -9.014 -4.126 1.00 80.62 96 THR A N 1
ATOM 767 C CA . THR A 1 96 ? -8.242 -10.289 -4.164 1.00 80.62 96 THR A CA 1
ATOM 768 C C . THR A 1 96 ? -9.476 -10.236 -3.256 1.00 80.62 96 THR A C 1
ATOM 770 O O . THR A 1 96 ? -9.341 -10.206 -2.026 1.00 80.62 96 THR A O 1
ATOM 773 N N . PRO A 1 97 ? -10.696 -10.309 -3.819 1.00 73.88 97 PRO A N 1
ATOM 774 C CA . PRO A 1 97 ? -11.913 -10.249 -3.026 1.00 73.88 97 PRO A CA 1
ATOM 775 C C . PRO A 1 97 ? -12.036 -11.480 -2.120 1.00 73.88 97 PRO A C 1
ATOM 777 O O . PRO A 1 97 ? -11.743 -12.610 -2.516 1.00 73.88 97 PRO A O 1
ATOM 780 N N . GLY A 1 98 ? -12.499 -11.268 -0.888 1.00 73.69 98 GLY A N 1
ATOM 781 C CA . GLY A 1 98 ? -12.708 -12.340 0.093 1.00 73.69 98 GLY A CA 1
ATOM 782 C C . GLY A 1 98 ? -11.445 -12.810 0.823 1.00 73.69 98 GLY A C 1
ATOM 783 O O . GLY A 1 98 ? -11.530 -13.713 1.658 1.00 73.69 98 GLY A O 1
ATOM 784 N N . LYS A 1 99 ? -10.290 -12.191 0.559 1.00 80.50 99 LYS A N 1
ATOM 785 C CA . LYS A 1 99 ? -9.060 -12.362 1.339 1.00 80.50 99 LYS A CA 1
ATOM 786 C C . LYS A 1 99 ? -8.815 -11.113 2.189 1.00 80.50 99 LYS A C 1
ATOM 788 O O . LYS A 1 99 ? -9.304 -10.033 1.878 1.00 80.50 99 LYS A O 1
ATOM 793 N N . ALA A 1 100 ? -8.076 -11.261 3.288 1.00 82.88 100 ALA A N 1
ATOM 794 C CA . ALA A 1 100 ? -7.568 -10.095 3.999 1.00 82.88 100 ALA A CA 1
ATOM 795 C C . ALA A 1 100 ? -6.628 -9.305 3.069 1.00 82.88 100 ALA A C 1
ATOM 797 O O . ALA A 1 100 ? -5.788 -9.935 2.415 1.00 82.88 100 ALA A O 1
ATOM 798 N N . PRO A 1 101 ? -6.740 -7.968 3.021 1.00 86.12 101 PRO A N 1
ATOM 799 C CA . PRO A 1 101 ? -5.855 -7.154 2.205 1.00 86.12 101 PRO A CA 1
ATOM 800 C C . PRO A 1 101 ? -4.419 -7.370 2.670 1.00 86.12 101 PRO A C 1
ATOM 802 O O . PRO A 1 101 ? -4.145 -7.531 3.862 1.00 86.12 101 PRO A O 1
ATOM 805 N N . SER A 1 102 ? -3.511 -7.472 1.713 1.00 90.19 102 SER A N 1
ATOM 806 C CA . SER A 1 102 ? -2.099 -7.765 1.947 1.00 90.19 102 SER A CA 1
ATOM 807 C C . SER A 1 102 ? -1.280 -7.042 0.894 1.00 90.19 102 SER A C 1
ATOM 809 O O . SER A 1 102 ? -1.686 -6.992 -0.263 1.00 90.19 102 SER A O 1
ATOM 811 N N . ILE A 1 103 ? -0.134 -6.497 1.288 1.00 91.06 103 ILE A N 1
ATOM 812 C CA . ILE A 1 103 ? 0.798 -5.897 0.331 1.00 91.06 103 ILE A CA 1
ATOM 813 C C . ILE A 1 103 ? 1.395 -7.009 -0.535 1.00 91.06 103 ILE A C 1
ATOM 815 O O . ILE A 1 103 ? 1.680 -8.103 -0.029 1.00 91.06 103 ILE A O 1
ATOM 819 N N . ALA A 1 104 ? 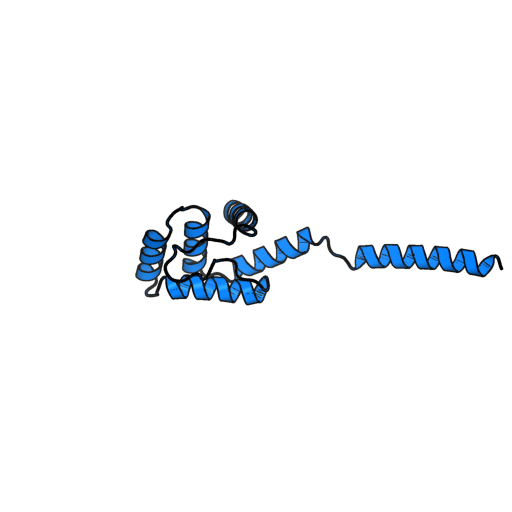1.576 -6.733 -1.826 1.00 89.94 104 ALA A N 1
ATOM 820 C CA . ALA A 1 104 ? 2.234 -7.654 -2.739 1.00 89.94 104 ALA A CA 1
ATOM 821 C C . ALA A 1 104 ? 3.627 -8.026 -2.192 1.00 89.94 104 ALA A C 1
ATOM 823 O O . ALA A 1 104 ? 4.354 -7.164 -1.690 1.00 89.94 104 ALA A O 1
ATOM 824 N N . PRO A 1 105 ? 4.027 -9.306 -2.247 1.00 86.31 105 PRO A N 1
ATOM 825 C CA . PRO A 1 105 ? 5.256 -9.769 -1.605 1.00 86.31 105 PRO A CA 1
ATOM 826 C C . PRO A 1 105 ? 6.511 -9.066 -2.140 1.00 86.31 105 PRO A C 1
ATOM 828 O O . PRO A 1 105 ? 7.462 -8.882 -1.387 1.00 86.31 105 PRO A O 1
ATOM 831 N N . GLU A 1 106 ? 6.493 -8.641 -3.403 1.00 87.31 106 GLU A N 1
ATOM 832 C CA . GLU A 1 106 ? 7.552 -7.850 -4.041 1.00 87.31 106 GLU A CA 1
ATOM 833 C C . GLU A 1 106 ? 7.710 -6.437 -3.463 1.00 87.31 106 GLU A C 1
ATOM 835 O O . GLU A 1 106 ? 8.814 -5.899 -3.443 1.00 87.31 106 GLU A O 1
ATOM 840 N N . TYR A 1 107 ? 6.632 -5.863 -2.930 1.00 88.62 107 TYR A N 1
ATOM 841 C CA . TYR A 1 107 ? 6.604 -4.501 -2.400 1.00 88.62 107 TYR A CA 1
ATOM 842 C C . TYR A 1 107 ? 6.624 -4.439 -0.872 1.00 88.62 107 TYR A C 1
ATOM 844 O O . TYR A 1 107 ? 6.904 -3.389 -0.297 1.00 88.62 107 TYR A O 1
ATOM 852 N N . LEU A 1 108 ? 6.365 -5.557 -0.189 1.00 87.69 108 LEU A N 1
ATOM 853 C CA . LEU A 1 108 ? 6.255 -5.610 1.269 1.00 87.69 108 LEU A CA 1
ATOM 854 C C . LEU A 1 108 ? 7.502 -5.073 1.984 1.00 87.69 108 LEU A C 1
ATOM 856 O O . LEU A 1 108 ? 7.380 -4.333 2.960 1.00 87.69 108 LEU A O 1
ATOM 860 N N . GLU A 1 109 ? 8.694 -5.458 1.526 1.00 86.56 109 GLU A N 1
ATOM 861 C CA . GLU A 1 109 ? 9.952 -5.030 2.145 1.00 86.56 109 GLU A CA 1
ATOM 862 C C . GLU A 1 109 ? 10.217 -3.537 1.909 1.00 86.56 109 GLU A C 1
ATOM 864 O O . GLU A 1 109 ? 10.551 -2.822 2.854 1.00 86.56 109 GLU A O 1
ATOM 869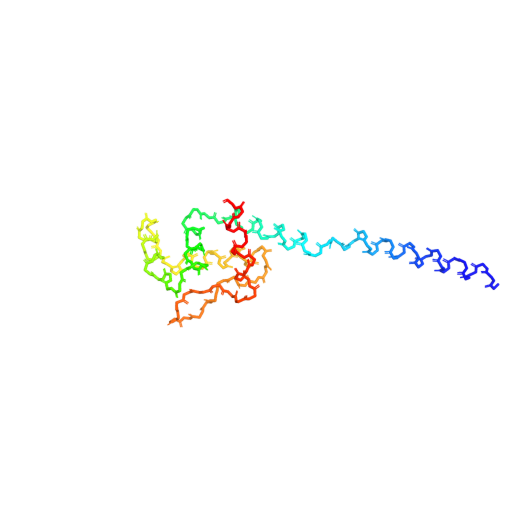 N N . ALA A 1 110 ? 9.962 -3.048 0.691 1.00 86.00 110 ALA A N 1
ATOM 870 C CA . ALA A 1 110 ? 10.084 -1.634 0.347 1.00 86.00 110 ALA A CA 1
ATOM 871 C C . ALA A 1 110 ? 9.139 -0.764 1.190 1.00 86.00 110 ALA A C 1
ATOM 873 O O . ALA A 1 110 ? 9.584 0.188 1.833 1.00 86.00 110 ALA A O 1
ATOM 874 N N . VAL A 1 111 ? 7.853 -1.132 1.264 1.00 87.25 111 VAL A N 1
ATOM 875 C CA . VAL A 1 111 ? 6.851 -0.402 2.056 1.00 87.25 111 VAL A CA 1
ATOM 876 C C . VAL A 1 111 ? 7.236 -0.369 3.532 1.00 87.25 111 VAL A C 1
ATOM 878 O O . VAL A 1 111 ? 7.178 0.692 4.149 1.00 87.25 111 VAL A O 1
ATOM 881 N N . LYS A 1 112 ? 7.682 -1.492 4.107 1.00 87.75 112 LYS A N 1
ATOM 882 C CA . LYS A 1 112 ? 8.134 -1.523 5.507 1.00 87.75 112 LYS A CA 1
ATOM 883 C C . LYS A 1 112 ? 9.307 -0.587 5.752 1.00 87.75 112 LYS A C 1
ATOM 885 O O . LYS A 1 112 ? 9.231 0.237 6.657 1.00 87.75 112 LYS A O 1
ATOM 890 N N . GLN A 1 113 ? 10.339 -0.663 4.915 1.00 85.75 113 GLN A N 1
ATOM 891 C CA . GLN A 1 113 ? 11.503 0.215 5.029 1.00 85.75 113 GLN A CA 1
ATOM 892 C C . GLN A 1 113 ? 11.110 1.696 4.974 1.00 85.75 113 GLN A C 1
ATOM 894 O O . GLN A 1 113 ? 11.646 2.499 5.730 1.00 85.75 113 GLN A O 1
ATOM 899 N N . LEU A 1 114 ? 10.156 2.070 4.121 1.00 83.88 114 LEU A N 1
ATOM 900 C CA . LEU A 1 114 ? 9.690 3.454 4.015 1.00 83.88 114 LEU A CA 1
ATOM 901 C C . LEU A 1 114 ? 8.853 3.907 5.216 1.00 83.88 114 LEU A C 1
ATOM 903 O O . LEU A 1 114 ? 9.002 5.045 5.664 1.00 83.88 114 LEU A O 1
ATOM 907 N N . LEU A 1 115 ? 7.992 3.030 5.737 1.00 83.56 115 LEU A N 1
ATOM 908 C CA . LEU A 1 115 ? 7.181 3.297 6.928 1.00 83.56 115 LEU A CA 1
ATOM 909 C C . LEU A 1 115 ? 8.045 3.433 8.189 1.00 83.56 115 LEU A C 1
ATOM 911 O O . LEU A 1 115 ? 7.718 4.228 9.061 1.00 83.56 115 LEU A O 1
ATOM 915 N N . GLU A 1 116 ? 9.153 2.694 8.281 1.00 79.25 116 GLU A N 1
ATOM 916 C CA . GLU A 1 116 ? 10.118 2.807 9.385 1.00 79.25 116 GLU A CA 1
ATOM 917 C C . GLU A 1 116 ? 10.984 4.081 9.310 1.00 79.25 116 GLU A C 1
ATOM 919 O O . GLU A 1 116 ? 11.590 4.471 10.308 1.00 79.25 116 GLU A O 1
ATOM 924 N N . GLN A 1 117 ? 11.051 4.729 8.142 1.00 64.31 117 GLN A N 1
ATOM 925 C CA . GLN A 1 117 ? 11.854 5.935 7.887 1.00 64.31 117 GLN A CA 1
ATOM 926 C C . GLN A 1 117 ? 11.021 7.233 7.875 1.00 64.31 117 GLN A C 1
ATOM 928 O O . GLN A 1 117 ? 11.604 8.308 7.705 1.00 64.31 117 GLN A O 1
ATOM 933 N N . SER A 1 118 ? 9.690 7.134 8.001 1.00 54.34 118 SER A N 1
ATOM 934 C CA . SER A 1 118 ? 8.738 8.261 7.955 1.00 54.34 118 SER A CA 1
ATOM 935 C C . SER A 1 118 ? 8.343 8.765 9.340 1.00 54.34 118 SER A C 1
ATOM 937 O O . SER A 1 118 ? 8.233 7.941 10.274 1.00 54.34 118 SER A O 1
#

Secondary structure (DSSP, 8-state):
--HHHHHHHHHHHHHHHHHHHHS--HHHHHHHHHHHHHHHS-HHHHHHHHHHHH-S-THHHHHHHHHHTTS-HHHHHHHHHHHHHHHHSS-SB---TTS---B-HHHHHHHHHHHHT-

Foldseek 3Di:
DVVVVVVVVVVVVVVVVVVVVPDDPVVVLLLVLVVQLCVVDDPLLNQLLVLQLPPPASVVVLCVSQVVVVHHSLVSQVVSQVSCCVRVVGGQWDNDPPDRIHGDPVCSVVSVVVNVVD